Protein AF-A0A4Y8WI79-F1 (afdb_monomer)

Organism: NCBI:txid2499078

pLDDT: mean 71.47, std 15.88, range [37.94, 94.62]

Solvent-accessible surface area (backbone atoms only — not comparable to full-atom values): 5022 Å² total; per-residue (Å²): 133,84,80,78,80,72,84,72,78,76,76,46,37,92,86,79,60,42,75,51,63,49,77,48,100,74,37,27,40,37,28,72,81,81,66,51,74,46,73,76,58,85,76,88,79,91,70,80,78,80,72,75,85,71,76,73,75,77,80,80,76,81,87,78,78,88,82,92,131

Mean predicted aligned error: 15.46 Å

Radius of gyration: 21.58 Å; Cα contacts (8 Å, |Δi|>4): 57; chains: 1; bounding box: 34×55×56 Å

Nearest PDB structures (foldseek):
  1yj9-assembly1_Z  TM=7.583E-01  e=1.256E-01  Haloarcula marismortui
  3cc2-assembly1_Z  TM=7.635E-01  e=3.271E-01  Haloarcula marismortui
  1ysh-assembly1_D  TM=7.302E-01  e=2.664E-01  Oryza sativa
  5umd-assembly1_h  TM=7.524E-01  e=4.299E-01  Plasmodium falciparum 3D7
  8ipb-assembly1_GB  TM=7.663E-01  e=4.603E-01  Triticum aestivum

Foldseek 3Di:
DDPPPPVPPQQADPPPRHSAWDDDPQLWIAHPPPRDIDGPNPDDDDDDPPPDPPPDDDDDDDPDDDDDD

Secondary structure (DSSP, 8-state):
-------------TTT--S-EEEETTTEEEETTT--EE-S------PPP----------PPP-------

Sequence (69 aa):
MTSEHTDHDVLCCPLCGSEEYLLSSNDKMLCAECGSFFEDIKSIIITQPVMPHISACREMPPLLTLPMH

Structure (mmCIF, N/CA/C/O backbone):
data_AF-A0A4Y8WI79-F1
#
_entry.id   AF-A0A4Y8WI79-F1
#
loop_
_atom_site.group_PDB
_atom_site.id
_atom_site.type_symbol
_atom_site.label_atom_id
_atom_site.label_alt_id
_atom_site.label_comp_id
_atom_site.label_asym_id
_atom_site.label_entity_id
_atom_site.label_seq_id
_atom_site.pdbx_PDB_ins_code
_atom_site.Cartn_x
_atom_site.Cartn_y
_atom_site.Cartn_z
_atom_site.occupancy
_atom_site.B_iso_or_equiv
_atom_site.auth_seq_id
_atom_site.auth_comp_id
_atom_site.auth_asym_id
_atom_site.auth_atom_id
_atom_site.pdbx_PDB_model_num
ATOM 1 N N . MET A 1 1 ? -2.766 -35.591 9.734 1.00 37.94 1 MET A N 1
ATOM 2 C CA . MET A 1 1 ? -1.989 -34.377 10.049 1.00 37.94 1 MET A CA 1
ATOM 3 C C . MET A 1 1 ? -2.762 -33.253 9.394 1.00 37.94 1 MET A C 1
ATOM 5 O O . MET A 1 1 ? -2.764 -33.174 8.175 1.00 37.94 1 MET A O 1
ATOM 9 N N . THR A 1 2 ? -3.613 -32.570 10.153 1.00 39.25 2 THR A N 1
ATOM 10 C CA . THR A 1 2 ? -4.480 -31.508 9.634 1.00 39.25 2 THR A CA 1
ATOM 11 C C . THR A 1 2 ? -3.611 -30.285 9.396 1.00 39.25 2 THR A C 1
ATOM 13 O O . THR A 1 2 ? -3.136 -29.678 10.348 1.00 39.25 2 THR A O 1
ATOM 16 N N . SER A 1 3 ? -3.326 -29.996 8.130 1.00 48.72 3 SER A N 1
ATOM 17 C CA . SER A 1 3 ? -2.619 -28.790 7.715 1.00 48.72 3 SER A CA 1
ATOM 18 C C . SER A 1 3 ? -3.538 -27.598 7.969 1.00 48.72 3 SER A C 1
ATOM 20 O O . SER A 1 3 ? -4.412 -27.297 7.158 1.00 48.72 3 SER A O 1
ATOM 22 N N . GLU A 1 4 ? -3.401 -26.978 9.136 1.00 48.38 4 GLU A N 1
ATOM 23 C CA . GLU A 1 4 ? -4.010 -25.687 9.436 1.00 48.38 4 GLU A CA 1
ATOM 24 C C . GLU A 1 4 ? -3.356 -24.648 8.516 1.00 48.38 4 GLU A C 1
ATOM 26 O O . GLU A 1 4 ? -2.279 -24.133 8.796 1.00 48.38 4 GLU A O 1
ATOM 31 N N . HIS A 1 5 ? -3.983 -24.392 7.366 1.00 49.19 5 HIS A N 1
ATOM 32 C CA . HIS A 1 5 ? -3.753 -23.176 6.596 1.00 49.19 5 HIS A CA 1
ATOM 33 C C . HIS A 1 5 ? -4.331 -22.021 7.416 1.00 49.19 5 HIS A C 1
ATOM 35 O O . HIS A 1 5 ? -5.491 -21.645 7.255 1.00 49.19 5 HIS A O 1
ATOM 41 N N . THR A 1 6 ? -3.545 -21.497 8.352 1.00 46.03 6 THR A N 1
ATOM 42 C CA . THR A 1 6 ? -3.762 -20.141 8.829 1.00 46.03 6 THR A CA 1
ATOM 43 C C . THR A 1 6 ? -3.390 -19.233 7.664 1.00 46.03 6 THR A C 1
ATOM 45 O O . THR A 1 6 ? -2.238 -19.174 7.240 1.00 46.03 6 THR A O 1
ATOM 48 N N . ASP A 1 7 ? -4.410 -18.609 7.089 1.00 47.31 7 ASP A N 1
ATOM 49 C CA . ASP A 1 7 ? -4.329 -17.540 6.099 1.00 47.31 7 ASP A CA 1
ATOM 50 C C . ASP A 1 7 ? -3.562 -16.373 6.748 1.00 47.31 7 ASP A C 1
ATOM 52 O O . ASP A 1 7 ? -4.129 -15.462 7.344 1.00 47.31 7 ASP A O 1
ATOM 56 N N . HIS A 1 8 ? -2.235 -16.487 6.818 1.00 49.97 8 HIS A N 1
ATOM 57 C CA . HIS A 1 8 ? -1.377 -15.399 7.254 1.00 49.97 8 HIS A CA 1
ATOM 58 C C . HIS A 1 8 ? -1.326 -14.453 6.069 1.00 49.97 8 HIS A C 1
ATOM 60 O O . HIS A 1 8 ? -0.462 -14.605 5.208 1.00 49.97 8 HIS A O 1
ATOM 66 N N . ASP A 1 9 ? -2.283 -13.527 6.009 1.00 59.47 9 ASP A N 1
ATOM 67 C CA . ASP A 1 9 ? -2.214 -12.350 5.152 1.00 59.47 9 ASP A 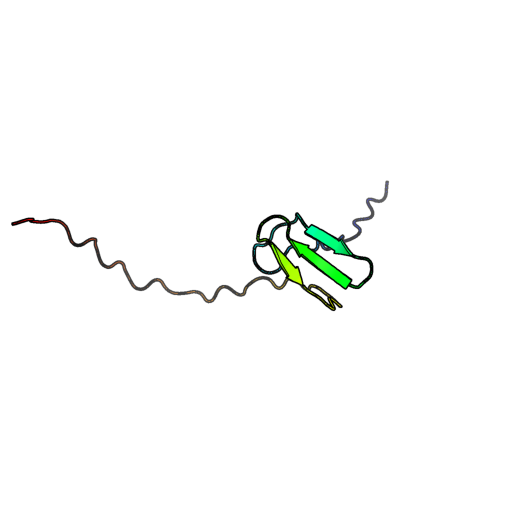CA 1
ATOM 68 C C . ASP A 1 9 ? -0.838 -11.707 5.360 1.00 59.47 9 ASP A C 1
ATOM 70 O O . ASP A 1 9 ? -0.576 -11.039 6.365 1.00 59.47 9 ASP A O 1
ATOM 74 N N . VAL A 1 10 ? 0.091 -11.986 4.446 1.00 64.19 10 VAL A N 1
ATOM 75 C CA . VAL A 1 10 ? 1.434 -11.420 4.492 1.00 64.19 10 VAL A CA 1
ATOM 76 C C . VAL A 1 10 ? 1.265 -9.932 4.224 1.00 64.19 10 VAL A C 1
ATOM 78 O O . VAL A 1 10 ? 0.901 -9.518 3.127 1.00 64.19 10 VAL A O 1
ATOM 81 N N . LEU A 1 11 ? 1.464 -9.119 5.260 1.00 73.50 11 LEU A N 1
ATOM 82 C CA . LEU A 1 11 ? 1.324 -7.670 5.175 1.00 73.50 11 LEU A CA 1
ATOM 83 C C . LEU A 1 11 ? 2.458 -7.103 4.313 1.00 73.50 11 LEU A C 1
ATOM 85 O O . LEU A 1 11 ? 3.548 -6.869 4.810 1.00 73.50 11 LEU A O 1
ATOM 89 N N . CYS A 1 12 ? 2.235 -6.878 3.024 1.00 85.06 12 CYS A N 1
ATOM 90 C CA . CYS A 1 12 ? 3.222 -6.219 2.166 1.00 85.06 12 CYS A CA 1
ATOM 91 C C . CYS A 1 12 ? 3.189 -4.692 2.338 1.00 85.06 12 CYS A C 1
ATOM 93 O O . CYS A 1 12 ? 2.160 -4.101 2.684 1.00 85.06 12 CYS A O 1
ATOM 95 N N . CYS A 1 13 ? 4.290 -4.021 1.996 1.00 86.44 13 CYS A N 1
ATOM 96 C CA . CYS A 1 13 ? 4.294 -2.575 1.816 1.00 86.44 13 CYS A CA 1
ATOM 97 C C . CYS A 1 13 ? 3.283 -2.190 0.717 1.00 86.44 13 CYS A C 1
ATOM 99 O O . CYS A 1 13 ? 3.427 -2.637 -0.422 1.00 86.44 13 CYS A O 1
ATOM 101 N N . PRO A 1 14 ? 2.307 -1.307 0.987 1.00 81.31 14 PRO A N 1
ATOM 102 C CA . PRO A 1 14 ? 1.255 -0.975 0.024 1.00 81.31 14 PRO A CA 1
ATOM 103 C C . PRO A 1 14 ? 1.741 -0.147 -1.177 1.00 81.31 14 PRO A C 1
ATOM 105 O O . PRO A 1 14 ? 0.981 0.064 -2.117 1.00 81.31 14 PRO A O 1
ATOM 108 N N . LEU A 1 15 ? 2.983 0.350 -1.150 1.00 86.69 15 LEU A N 1
ATOM 109 C CA . LEU A 1 15 ? 3.537 1.194 -2.213 1.00 86.69 15 LEU A CA 1
ATOM 110 C C . LEU A 1 15 ? 4.438 0.427 -3.180 1.00 86.69 15 LEU A C 1
ATOM 112 O O . LEU A 1 15 ? 4.364 0.659 -4.383 1.00 86.69 15 LEU A O 1
ATOM 116 N N . CYS A 1 16 ? 5.287 -0.465 -2.668 1.00 89.19 16 CYS A N 1
ATOM 117 C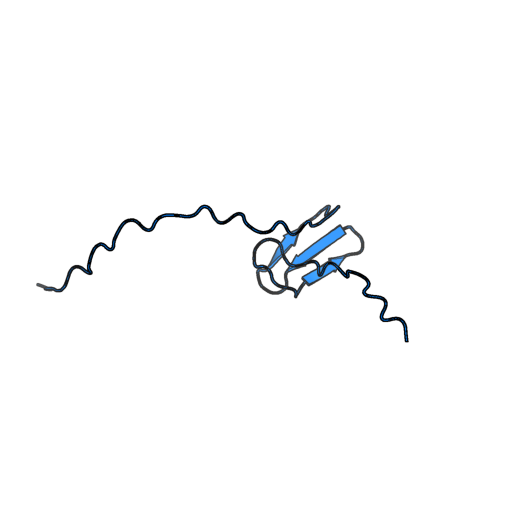 CA . CYS A 1 16 ? 6.226 -1.231 -3.493 1.00 89.19 16 CYS A CA 1
ATOM 118 C C . CYS A 1 16 ? 5.973 -2.742 -3.486 1.00 89.19 16 CYS A C 1
ATOM 120 O O . CYS A 1 16 ? 6.615 -3.456 -4.245 1.00 89.19 16 CYS A O 1
ATOM 122 N N . GLY A 1 17 ? 5.057 -3.238 -2.650 1.00 86.12 17 GLY A N 1
ATOM 123 C CA . GLY A 1 17 ? 4.768 -4.667 -2.524 1.00 86.12 17 GLY A CA 1
ATOM 124 C C . GLY A 1 17 ? 5.814 -5.459 -1.737 1.00 86.12 17 GLY A C 1
ATOM 125 O O . GLY A 1 17 ? 5.667 -6.668 -1.610 1.00 86.12 17 GLY A O 1
ATOM 126 N N . SER A 1 18 ? 6.841 -4.800 -1.192 1.00 89.25 18 SER A N 1
ATOM 127 C CA . SER A 1 18 ? 7.896 -5.464 -0.423 1.00 89.25 18 SER A CA 1
ATOM 128 C C . SER A 1 18 ? 7.349 -6.168 0.814 1.00 89.25 1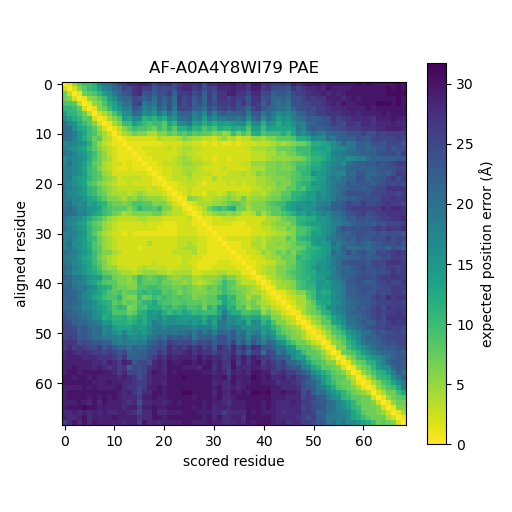8 SER A C 1
ATOM 130 O O . SER A 1 18 ? 6.557 -5.591 1.562 1.00 89.25 18 SER A O 1
ATOM 132 N N . GLU A 1 19 ? 7.818 -7.384 1.062 1.00 88.81 19 GLU A N 1
ATOM 133 C CA . GLU A 1 19 ? 7.543 -8.138 2.290 1.00 88.81 19 GLU A CA 1
ATOM 134 C C . GLU A 1 19 ? 8.495 -7.739 3.430 1.00 88.81 19 GLU A C 1
ATOM 136 O O . GLU A 1 19 ? 8.310 -8.149 4.574 1.00 88.81 19 GLU A O 1
ATOM 141 N N . GLU A 1 20 ? 9.505 -6.913 3.140 1.00 88.25 20 GLU A N 1
ATOM 142 C CA . GLU A 1 20 ? 10.486 -6.466 4.120 1.00 88.25 20 GLU A CA 1
ATOM 143 C C . GLU A 1 20 ? 10.046 -5.160 4.790 1.00 88.25 20 GLU A C 1
ATOM 145 O O . GLU A 1 20 ? 10.093 -4.058 4.224 1.00 88.25 20 GLU A O 1
ATOM 150 N N . TYR A 1 21 ? 9.621 -5.284 6.045 1.00 88.94 21 TYR A N 1
ATOM 151 C CA . TYR A 1 21 ? 9.175 -4.162 6.858 1.00 88.94 21 TYR A CA 1
ATOM 152 C C . TYR A 1 21 ? 9.484 -4.363 8.345 1.00 88.94 21 TYR A C 1
ATOM 154 O O . TYR A 1 21 ? 9.691 -5.472 8.834 1.00 88.94 21 TYR A O 1
ATOM 162 N N . LEU A 1 22 ? 9.481 -3.255 9.082 1.00 89.00 22 LEU A N 1
ATOM 163 C CA . LEU A 1 22 ? 9.544 -3.219 10.539 1.00 89.00 22 LEU A CA 1
ATOM 164 C C . LEU A 1 22 ? 8.194 -2.756 11.085 1.00 89.00 22 LEU A C 1
ATOM 166 O O . LEU A 1 22 ? 7.728 -1.677 10.719 1.00 89.00 22 LEU A O 1
ATOM 170 N N . LEU A 1 23 ? 7.592 -3.548 11.976 1.00 85.88 23 LEU A N 1
ATOM 171 C CA . LEU A 1 23 ? 6.400 -3.164 12.737 1.00 85.88 23 LEU A CA 1
ATOM 172 C C . LEU A 1 23 ? 6.786 -2.709 14.143 1.00 85.88 23 LEU A C 1
ATOM 174 O O . LEU A 1 23 ? 7.544 -3.376 14.848 1.00 85.88 23 LEU A O 1
ATOM 178 N N . SER A 1 24 ? 6.229 -1.580 14.564 1.00 83.25 24 SER A N 1
ATOM 179 C CA . SER A 1 24 ? 6.268 -1.128 15.953 1.00 83.25 24 SER A CA 1
ATOM 180 C C . SER A 1 24 ? 4.984 -1.528 16.675 1.00 83.25 24 SER A C 1
ATOM 182 O O . SER A 1 24 ? 3.926 -1.611 16.060 1.00 83.25 24 SER A O 1
ATOM 184 N N . SER A 1 25 ? 5.049 -1.675 18.000 1.00 77.56 25 SER A N 1
ATOM 185 C CA . SER A 1 25 ? 3.888 -1.931 18.868 1.00 77.56 25 SER A CA 1
ATOM 186 C C . SER A 1 25 ? 2.834 -0.815 18.869 1.00 77.56 25 SER A C 1
ATOM 188 O O . SER A 1 25 ? 1.776 -0.988 19.459 1.00 77.56 25 SER A O 1
ATOM 190 N N . ASN A 1 26 ? 3.136 0.331 18.253 1.00 80.88 26 ASN A N 1
ATOM 191 C CA . ASN A 1 26 ? 2.257 1.497 18.162 1.00 80.88 26 ASN A CA 1
ATOM 192 C C . ASN A 1 26 ? 1.602 1.621 16.774 1.00 80.88 26 ASN A C 1
ATOM 194 O O . ASN A 1 26 ? 1.421 2.739 16.300 1.00 80.88 26 ASN A O 1
ATOM 198 N N . ASP A 1 27 ? 1.340 0.502 16.094 1.00 81.62 27 ASP A N 1
ATOM 199 C CA . ASP A 1 27 ? 0.709 0.465 14.764 1.00 81.62 27 ASP A CA 1
ATOM 200 C C . ASP A 1 27 ? 1.466 1.285 13.704 1.00 81.62 27 ASP A C 1
ATOM 202 O O . ASP A 1 27 ? 0.882 1.947 12.845 1.00 81.62 27 ASP A O 1
ATOM 206 N N . LYS A 1 28 ? 2.802 1.260 13.778 1.00 87.06 28 LYS A N 1
ATOM 207 C CA . LYS A 1 28 ? 3.689 1.922 12.810 1.00 87.06 28 LYS A CA 1
ATOM 208 C C . LYS A 1 28 ? 4.396 0.881 11.961 1.00 87.06 28 LYS A C 1
ATOM 210 O O . LYS A 1 28 ? 4.884 -0.111 12.502 1.00 87.06 28 LYS A O 1
ATOM 215 N N . MET A 1 29 ? 4.514 1.143 10.665 1.00 90.00 29 MET A N 1
ATOM 216 C CA . MET A 1 29 ? 5.250 0.308 9.716 1.00 90.00 29 MET A CA 1
ATOM 217 C C . MET A 1 29 ? 6.293 1.147 8.990 1.00 90.00 29 MET A C 1
ATOM 219 O O . MET A 1 29 ? 5.988 2.226 8.487 1.00 90.00 29 MET A O 1
ATOM 223 N N . LEU A 1 30 ? 7.511 0.625 8.892 1.00 91.75 30 LEU A N 1
ATOM 224 C CA . LEU A 1 30 ? 8.562 1.159 8.032 1.00 91.75 30 LEU A CA 1
ATOM 225 C C . LEU A 1 30 ? 8.944 0.093 7.009 1.00 91.75 30 LEU A C 1
ATOM 227 O O . LEU A 1 30 ? 9.385 -0.987 7.395 1.00 91.75 30 LEU A O 1
ATOM 231 N N . CYS A 1 31 ? 8.804 0.389 5.722 1.00 92.69 31 CYS A N 1
ATOM 232 C CA . CYS A 1 31 ? 9.311 -0.497 4.680 1.00 92.69 31 CYS A CA 1
ATOM 233 C C . CYS A 1 31 ? 10.836 -0.371 4.579 1.00 92.69 31 CYS A C 1
ATOM 235 O O . CYS A 1 31 ? 11.356 0.739 4.445 1.00 92.69 31 CYS A O 1
ATOM 237 N N . ALA A 1 32 ? 11.541 -1.502 4.619 1.00 92.06 32 ALA A N 1
ATOM 238 C CA . ALA A 1 32 ? 12.999 -1.536 4.522 1.00 92.06 32 ALA A CA 1
ATOM 239 C C . ALA A 1 32 ? 13.500 -1.240 3.098 1.00 92.06 32 ALA A C 1
ATOM 241 O O . ALA A 1 32 ? 14.612 -0.748 2.932 1.00 92.06 32 ALA A O 1
ATOM 242 N N . GLU A 1 33 ? 12.668 -1.494 2.083 1.00 94.38 33 GLU A N 1
ATOM 243 C CA . GLU A 1 33 ? 13.036 -1.321 0.678 1.00 94.38 33 GLU A CA 1
ATOM 244 C C . GLU A 1 33 ? 12.828 0.116 0.184 1.00 94.38 33 GLU A C 1
ATOM 246 O O . GLU A 1 33 ? 13.764 0.759 -0.287 1.00 94.38 33 GLU A O 1
ATOM 251 N N . CYS A 1 34 ? 11.609 0.654 0.299 1.00 94.62 34 CYS A N 1
ATOM 25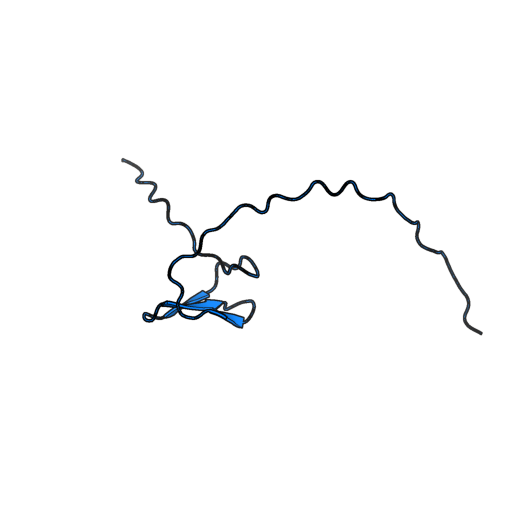2 C CA . CYS A 1 34 ? 11.289 1.985 -0.232 1.00 94.62 34 CYS A CA 1
ATOM 253 C C . CYS A 1 34 ? 11.395 3.110 0.809 1.00 94.62 34 CYS A C 1
ATOM 255 O O . CYS A 1 34 ? 11.164 4.273 0.477 1.00 94.62 34 CYS A O 1
ATOM 257 N N . GLY A 1 35 ? 11.693 2.781 2.072 1.00 92.44 35 GLY A N 1
ATOM 258 C CA . GLY A 1 35 ? 11.819 3.747 3.171 1.00 92.44 35 GLY A CA 1
ATOM 259 C C . GLY A 1 35 ? 10.507 4.427 3.572 1.00 92.44 35 GLY A C 1
ATOM 260 O O . GLY A 1 35 ? 10.518 5.381 4.349 1.00 92.44 35 GLY A O 1
ATOM 261 N N . SER A 1 36 ? 9.373 3.964 3.040 1.00 91.25 36 SER A N 1
ATOM 262 C CA . SER A 1 36 ? 8.067 4.544 3.343 1.00 91.25 36 SER A CA 1
ATOM 263 C C . SER A 1 36 ? 7.645 4.212 4.766 1.00 91.25 36 SER A C 1
ATOM 265 O O . SER A 1 36 ? 7.735 3.061 5.199 1.00 91.25 36 SER A O 1
ATOM 267 N N . PHE A 1 37 ? 7.167 5.233 5.472 1.00 92.12 37 PHE A N 1
ATOM 268 C CA . PHE A 1 37 ? 6.747 5.150 6.860 1.00 92.12 37 PHE A CA 1
ATOM 269 C C . PHE A 1 37 ? 5.252 5.432 6.981 1.00 92.12 37 PHE A C 1
ATOM 271 O O . PHE A 1 37 ? 4.751 6.419 6.442 1.00 92.12 37 PHE A O 1
ATOM 278 N N . PHE A 1 38 ? 4.554 4.560 7.696 1.00 88.31 38 PHE A N 1
ATOM 279 C CA . PHE A 1 38 ? 3.113 4.600 7.890 1.00 88.31 38 PHE A CA 1
ATOM 280 C C . PHE A 1 38 ? 2.825 4.630 9.395 1.00 88.31 38 PHE A C 1
ATOM 282 O O . PHE A 1 38 ? 3.363 3.811 10.144 1.00 88.31 38 PHE A O 1
ATOM 289 N N . GLU A 1 39 ? 1.987 5.568 9.832 1.00 89.75 39 GLU A N 1
ATOM 290 C CA . GLU A 1 39 ? 1.530 5.703 11.221 1.00 89.75 39 GLU A CA 1
ATOM 291 C C . GLU A 1 39 ? 0.036 5.370 11.328 1.00 89.75 39 GLU A C 1
ATOM 293 O O . GLU A 1 39 ? -0.695 5.484 10.343 1.00 89.75 39 GLU A O 1
ATOM 298 N N . ASP A 1 40 ? -0.407 4.960 12.521 1.00 81.75 40 ASP A N 1
ATOM 299 C CA . ASP A 1 40 ? -1.809 4.653 12.841 1.00 81.75 40 ASP A CA 1
ATOM 300 C C . ASP A 1 40 ? -2.443 3.572 11.937 1.00 81.75 40 ASP A C 1
ATOM 302 O O . ASP A 1 40 ? -3.610 3.655 11.531 1.00 81.75 40 ASP A O 1
ATOM 306 N N . ILE A 1 41 ? -1.676 2.529 11.608 1.00 77.00 41 ILE A N 1
ATOM 307 C CA . ILE A 1 41 ? -2.104 1.451 10.710 1.00 77.00 41 ILE A CA 1
ATOM 308 C C . ILE A 1 41 ? -3.069 0.512 11.429 1.00 77.00 41 ILE A C 1
ATOM 310 O O . ILE A 1 41 ? -2.672 -0.423 12.115 1.00 77.00 41 ILE A O 1
ATOM 314 N N . LYS A 1 42 ? -4.367 0.714 11.208 1.00 74.56 42 LYS A N 1
ATOM 315 C CA . LYS A 1 42 ? -5.409 -0.169 11.760 1.00 74.56 42 LYS A CA 1
ATOM 316 C C . LYS A 1 42 ? -5.575 -1.478 10.985 1.00 74.56 42 LYS A C 1
ATOM 318 O O . LYS A 1 42 ? -5.925 -2.495 11.572 1.00 74.56 42 LYS A O 1
ATOM 323 N N . SER A 1 43 ? -5.387 -1.442 9.666 1.00 69.56 43 SER A N 1
ATOM 324 C CA . SER A 1 43 ? -5.530 -2.600 8.776 1.00 69.56 43 SER A CA 1
ATOM 325 C C . SER A 1 43 ? -4.880 -2.324 7.424 1.00 69.56 43 SER A C 1
ATOM 327 O O . SER A 1 43 ? -5.080 -1.242 6.868 1.00 69.56 43 SER A O 1
ATOM 329 N N . ILE A 1 44 ? -4.186 -3.31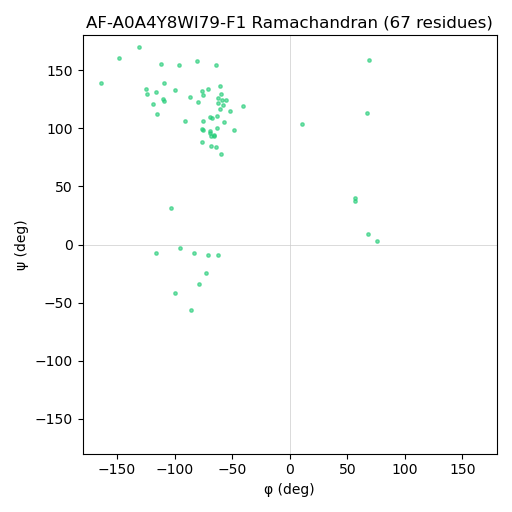0 6.859 1.00 68.75 44 ILE 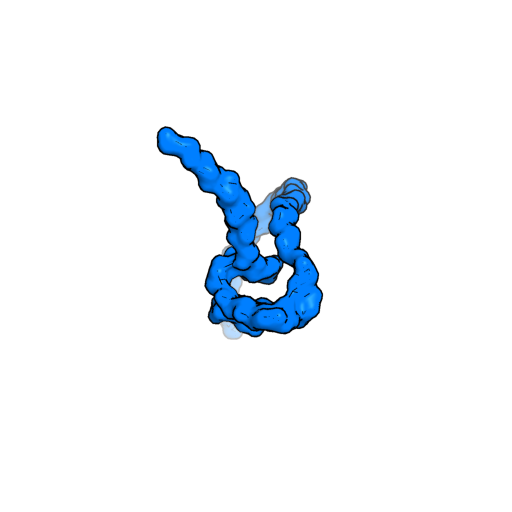A N 1
ATOM 330 C CA . ILE A 1 44 ? -3.735 -3.291 5.463 1.00 68.75 44 ILE A CA 1
ATOM 331 C C . ILE A 1 44 ? -4.567 -4.326 4.717 1.00 68.75 44 ILE A C 1
ATOM 333 O O . ILE A 1 44 ? -4.605 -5.485 5.112 1.00 68.75 44 ILE A O 1
ATOM 337 N N . ILE A 1 45 ? -5.255 -3.895 3.662 1.00 72.75 45 ILE A N 1
ATOM 338 C CA . ILE A 1 45 ? -6.077 -4.770 2.825 1.00 72.75 45 ILE A CA 1
ATOM 339 C C . ILE A 1 45 ? -5.441 -4.784 1.443 1.00 72.75 45 ILE A C 1
ATOM 341 O O . ILE A 1 45 ? -5.443 -3.768 0.745 1.00 72.75 45 ILE A O 1
ATOM 345 N N . ILE A 1 46 ? -4.892 -5.929 1.048 1.00 68.56 46 ILE A N 1
ATOM 346 C CA . ILE A 1 46 ? -4.346 -6.110 -0.295 1.00 68.56 46 ILE A CA 1
ATOM 347 C C . ILE A 1 46 ? -5.523 -6.281 -1.254 1.00 68.56 46 ILE A C 1
ATOM 349 O O . ILE A 1 46 ? -6.109 -7.353 -1.381 1.00 68.56 46 ILE A O 1
ATOM 353 N N . THR A 1 47 ? -5.897 -5.208 -1.942 1.00 67.50 47 THR A N 1
ATOM 354 C CA . THR A 1 47 ? -6.846 -5.293 -3.053 1.00 67.50 47 THR A CA 1
ATOM 355 C C . THR A 1 47 ? -6.086 -5.620 -4.329 1.00 67.50 47 THR A C 1
ATOM 357 O O . THR A 1 47 ? -5.155 -4.893 -4.678 1.00 67.50 47 THR A O 1
ATOM 360 N N . GLN A 1 48 ? -6.486 -6.672 -5.053 1.00 67.56 48 GLN A N 1
ATOM 361 C CA . GLN A 1 48 ? -5.969 -6.890 -6.405 1.00 67.56 48 GLN A CA 1
ATOM 362 C C . GLN A 1 48 ? -6.231 -5.628 -7.237 1.00 67.56 48 GLN A C 1
ATOM 364 O O . GLN A 1 48 ? -7.385 -5.186 -7.306 1.00 67.56 48 GLN A O 1
ATOM 369 N N . PRO A 1 49 ? -5.199 -5.024 -7.853 1.00 63.59 49 PRO A N 1
ATOM 370 C CA . PRO A 1 49 ? -5.421 -3.905 -8.743 1.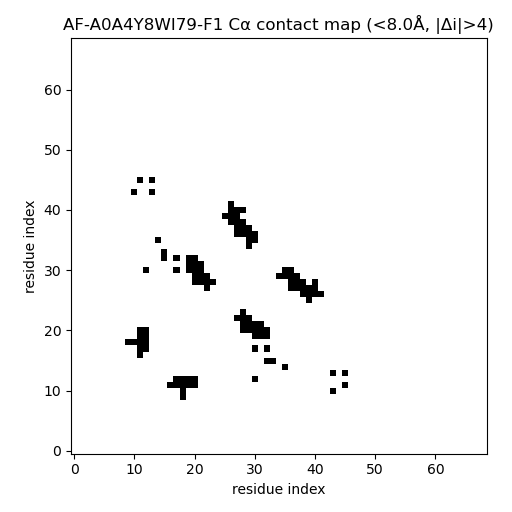00 63.59 49 PRO A CA 1
ATOM 371 C C . PRO A 1 49 ? -6.304 -4.400 -9.886 1.00 63.59 49 PRO A C 1
ATOM 373 O O . PRO A 1 49 ? -5.917 -5.280 -10.654 1.00 63.59 49 PRO A O 1
ATOM 376 N N . VAL A 1 50 ? -7.507 -3.837 -10.000 1.00 69.81 50 VAL A N 1
ATOM 37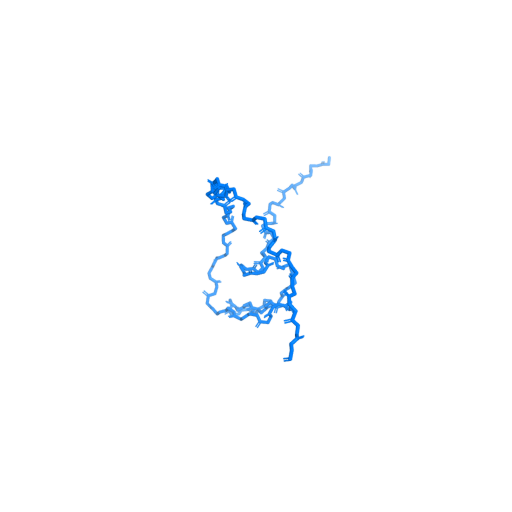7 C CA . VAL A 1 50 ? -8.314 -3.985 -11.209 1.00 69.81 50 VAL A CA 1
ATOM 378 C C . VAL A 1 50 ? -7.529 -3.264 -12.292 1.00 69.81 50 VAL A C 1
ATOM 380 O O . VAL A 1 50 ? -7.607 -2.043 -12.387 1.00 69.81 50 VAL A O 1
ATOM 383 N N . MET A 1 51 ? -6.702 -3.984 -13.050 1.00 65.50 51 MET A N 1
ATOM 384 C CA . MET A 1 51 ? -6.016 -3.396 -14.193 1.00 65.50 51 MET A CA 1
ATOM 385 C C . MET A 1 51 ? -7.099 -2.974 -15.187 1.00 65.50 51 MET A C 1
ATOM 387 O O . MET A 1 51 ? -7.756 -3.852 -15.758 1.00 65.50 51 MET A O 1
ATOM 391 N N . PRO A 1 52 ? -7.338 -1.666 -15.411 1.00 66.00 52 PRO A N 1
ATOM 392 C CA . PRO A 1 52 ? -8.170 -1.279 -16.530 1.00 66.00 52 PRO A CA 1
ATOM 393 C C . PRO A 1 52 ? -7.470 -1.809 -17.780 1.00 66.00 52 PRO A C 1
ATOM 395 O O . 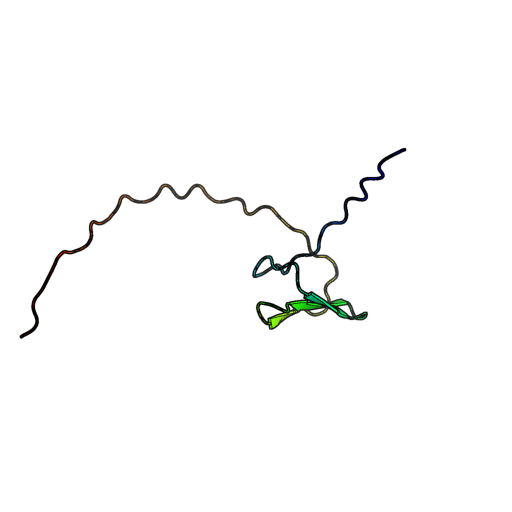PRO A 1 52 ? -6.265 -1.612 -17.952 1.00 66.00 52 PRO A O 1
ATOM 398 N N . HIS A 1 53 ? -8.211 -2.525 -18.624 1.00 63.47 53 HIS A N 1
ATOM 399 C CA . HIS A 1 53 ? -7.719 -3.000 -19.909 1.00 63.47 53 HIS A CA 1
ATOM 400 C C . HIS A 1 53 ? -7.424 -1.775 -20.781 1.00 63.47 53 HIS A C 1
ATOM 402 O O . HIS A 1 53 ? -8.273 -1.310 -21.542 1.00 63.47 53 HIS A O 1
ATOM 408 N N . ILE A 1 54 ? -6.235 -1.196 -20.620 1.00 64.00 54 ILE A N 1
ATOM 409 C CA . ILE A 1 54 ? -5.738 -0.154 -21.501 1.00 64.00 54 ILE A CA 1
ATOM 410 C C . ILE A 1 54 ? -5.467 -0.828 -22.840 1.00 64.00 54 ILE A C 1
ATOM 412 O O . ILE A 1 54 ? -4.451 -1.485 -23.043 1.00 64.00 54 ILE A O 1
ATOM 416 N N . SER A 1 55 ? -6.420 -0.720 -23.763 1.00 65.56 55 SER A N 1
ATOM 417 C CA . SER A 1 55 ? -6.158 -1.020 -25.165 1.00 65.56 55 SER A CA 1
ATOM 418 C C . SER A 1 55 ? -5.006 -0.120 -25.592 1.00 65.56 55 SER A C 1
ATOM 420 O O . SER A 1 55 ? -5.186 1.091 -25.712 1.00 65.56 55 SER A O 1
ATOM 422 N N . ALA A 1 56 ? -3.813 -0.698 -25.731 1.00 62.28 56 ALA A N 1
ATOM 423 C CA . ALA A 1 56 ? -2.623 0.019 -26.148 1.00 62.28 56 ALA A CA 1
ATOM 424 C C . ALA A 1 56 ? -2.946 0.787 -27.435 1.00 62.28 56 ALA A C 1
ATOM 426 O O . ALA A 1 56 ? -3.254 0.188 -28.470 1.00 62.28 56 ALA A O 1
ATOM 427 N N . CYS A 1 57 ? -2.915 2.120 -27.372 1.00 61.41 57 CYS A N 1
ATOM 428 C CA . CYS A 1 57 ? -2.858 2.916 -28.585 1.00 61.41 57 CYS A CA 1
ATOM 429 C C . CYS A 1 57 ? -1.604 2.470 -29.336 1.00 61.41 57 CYS A C 1
ATOM 431 O O . CYS A 1 57 ? -0.502 2.518 -28.789 1.00 61.41 57 CYS A O 1
ATOM 433 N N . ARG A 1 58 ? -1.818 1.969 -30.557 1.00 57.88 58 ARG A N 1
ATOM 434 C CA . ARG A 1 58 ? -0.788 1.498 -31.481 1.00 57.88 58 ARG A CA 1
ATOM 435 C C . ARG A 1 58 ? 0.432 2.419 -31.458 1.00 57.88 58 ARG A C 1
ATOM 437 O O . ARG A 1 58 ? 0.323 3.599 -31.770 1.00 57.88 58 ARG A O 1
ATOM 444 N N . GLU A 1 59 ? 1.555 1.821 -31.084 1.00 54.91 59 GLU A N 1
ATOM 445 C CA . GLU A 1 59 ? 2.908 2.052 -31.586 1.00 54.91 59 GLU A CA 1
ATOM 446 C C . GLU A 1 59 ? 3.055 3.300 -32.481 1.00 54.91 59 GLU A C 1
ATOM 448 O O . GLU A 1 59 ? 2.712 3.274 -33.664 1.00 54.91 59 GLU A O 1
ATOM 453 N N . MET A 1 60 ? 3.630 4.384 -31.947 1.00 59.41 60 MET A N 1
ATOM 454 C CA . MET A 1 60 ? 4.392 5.293 -32.805 1.00 59.41 60 MET A CA 1
ATOM 455 C C . MET A 1 60 ? 5.775 4.658 -33.013 1.00 59.41 60 MET A C 1
ATOM 457 O O . MET A 1 60 ? 6.451 4.367 -32.022 1.00 59.41 60 MET A O 1
ATOM 461 N N . PRO A 1 61 ? 6.199 4.404 -34.263 1.00 57.34 61 PRO A N 1
ATOM 462 C CA . PRO A 1 61 ? 7.519 3.855 -34.540 1.00 57.34 61 PRO A CA 1
ATOM 463 C C . PRO A 1 61 ? 8.616 4.841 -34.106 1.00 57.34 61 PRO A C 1
ATOM 465 O O . PRO A 1 61 ? 8.377 6.054 -34.074 1.00 57.34 61 PRO A O 1
ATOM 468 N N . PRO A 1 62 ? 9.827 4.351 -33.788 1.00 53.72 62 PRO A N 1
ATOM 469 C CA . PRO A 1 62 ? 10.935 5.214 -33.411 1.00 53.72 62 PRO A CA 1
ATOM 470 C C . PRO A 1 62 ? 11.277 6.136 -34.587 1.00 53.72 62 PRO A C 1
ATOM 472 O O . PRO A 1 62 ? 11.515 5.668 -35.702 1.00 53.72 62 PRO A O 1
ATOM 475 N N . LEU A 1 63 ? 11.310 7.450 -34.346 1.00 59.47 63 LEU A N 1
ATOM 476 C CA . LEU A 1 63 ? 11.900 8.398 -35.288 1.00 59.47 63 LEU A CA 1
ATOM 477 C C . LEU A 1 63 ? 13.394 8.079 -35.412 1.00 59.47 63 LEU A C 1
ATOM 479 O O . LEU A 1 63 ? 14.207 8.411 -34.550 1.00 59.47 63 LEU A O 1
ATOM 483 N N . LEU A 1 64 ? 13.728 7.381 -36.493 1.00 57.97 64 LEU A N 1
ATOM 484 C CA . LEU A 1 64 ? 15.084 7.147 -36.952 1.00 57.97 64 LEU A CA 1
ATOM 485 C C . LEU A 1 64 ? 15.760 8.489 -37.314 1.00 57.97 64 LEU A C 1
ATOM 487 O O . LEU A 1 64 ? 15.312 9.200 -38.206 1.00 57.97 64 LEU A O 1
ATOM 491 N N . THR A 1 65 ? 16.886 8.747 -36.639 1.00 54.78 65 THR A N 1
ATOM 492 C CA . THR A 1 65 ? 18.166 9.291 -37.155 1.00 54.78 65 THR A CA 1
ATOM 493 C C . THR A 1 65 ? 18.303 10.738 -37.697 1.00 54.78 65 THR A C 1
ATOM 495 O O . THR A 1 65 ? 17.918 11.004 -38.828 1.00 54.78 65 THR A O 1
ATOM 498 N N . LEU A 1 66 ? 19.095 11.534 -36.932 1.00 47.97 66 LEU A N 1
ATOM 499 C CA . LEU A 1 66 ? 20.247 12.427 -37.293 1.00 47.97 66 LEU A CA 1
ATOM 500 C C . LEU A 1 66 ? 20.003 13.728 -38.120 1.00 47.97 66 LEU A C 1
ATOM 502 O O . LEU A 1 66 ? 19.000 13.787 -38.820 1.00 47.97 66 LEU A O 1
ATOM 506 N N . PRO A 1 67 ? 20.900 14.765 -38.116 1.00 54.91 67 PRO A N 1
ATOM 507 C CA . PRO A 1 67 ? 22.288 14.829 -37.609 1.00 54.91 67 PRO A CA 1
ATOM 508 C C . PRO A 1 67 ? 22.643 16.031 -36.688 1.00 54.91 67 PRO A C 1
ATOM 510 O O . PRO A 1 67 ? 21.905 17.005 -36.566 1.00 54.91 67 PRO A O 1
ATOM 513 N N . MET A 1 68 ? 23.833 15.957 -36.076 1.00 53.56 68 MET A N 1
ATOM 514 C CA . MET A 1 68 ? 24.540 17.086 -35.454 1.00 53.56 68 MET A CA 1
ATOM 515 C C . MET A 1 68 ? 25.184 17.962 -36.543 1.00 53.56 68 MET A C 1
ATOM 517 O O . MET A 1 68 ? 25.867 17.420 -37.414 1.00 53.56 68 MET A O 1
ATOM 521 N N . HIS A 1 69 ? 24.999 19.282 -36.461 1.00 61.31 69 HIS A N 1
ATOM 522 C CA . HIS A 1 69 ? 25.846 20.291 -37.106 1.00 61.31 69 HIS A CA 1
ATOM 523 C C . HIS A 1 69 ? 26.391 21.223 -36.030 1.00 61.31 69 HIS A C 1
ATOM 525 O O . HIS A 1 69 ? 25.575 21.639 -35.174 1.00 61.31 69 HIS A O 1
#